Protein AF-A0A7S4C517-F1 (afdb_monomer)

Secondary structure (DSSP, 8-state):
-B-SSHHHHHHHHHHTHHHHHTT----B-GGGSPPS-SGGGSPPPHHHHHHH-TTS--TTTT--SS-HHHHHHHHHH--TTT--S--GGG-HHHHHHHHHHHHHHHHT---S----B--HHHHHH-

Sequence (126 aa):
VCSPLTRTLQTATLCFAQQHARGVPIVPLESLRETVNYLCDARRNKAQLESEFPTVSWADGEVAEVDPLWEQYEKVYGSAVEYTEERECKHFPSLSARLASAFAWILARPEREIALVSHMGFFFHS

Structure (mmCIF, N/CA/C/O backbone):
data_AF-A0A7S4C517-F1
#
_entry.id   AF-A0A7S4C517-F1
#
loop_
_atom_site.group_PDB
_atom_site.id
_atom_site.type_symbol
_atom_site.label_atom_id
_atom_site.label_alt_id
_atom_site.label_comp_id
_atom_site.label_asym_id
_atom_site.label_entity_id
_atom_site.label_seq_id
_atom_site.pdbx_PDB_ins_code
_atom_site.Cartn_x
_atom_site.Cartn_y
_atom_site.Cartn_z
_atom_site.occupancy
_atom_site.B_iso_or_equiv
_atom_site.auth_seq_id
_atom_site.auth_comp_id
_atom_site.auth_asym_id
_atom_site.auth_atom_id
_atom_site.pdbx_PDB_model_num
ATOM 1 N N . VAL A 1 1 ? -7.952 0.220 6.064 1.00 96.62 1 VAL A N 1
ATOM 2 C CA . VAL A 1 1 ? -6.719 -0.302 5.430 1.00 96.62 1 VAL A CA 1
ATOM 3 C C . VAL A 1 1 ? -6.362 0.537 4.221 1.00 96.62 1 VAL A C 1
ATOM 5 O O . VAL A 1 1 ? -7.255 1.126 3.616 1.00 96.62 1 VAL A O 1
ATOM 8 N N . CYS A 1 2 ? -5.085 0.626 3.874 1.00 97.62 2 CYS A N 1
ATOM 9 C CA . CYS A 1 2 ? -4.633 1.443 2.754 1.00 97.62 2 CYS A CA 1
ATOM 10 C C . CYS A 1 2 ? -3.423 0.836 2.046 1.00 97.62 2 CYS A C 1
ATOM 12 O O . CYS A 1 2 ? -2.742 -0.001 2.620 1.00 97.62 2 CYS A O 1
ATOM 14 N N . SER A 1 3 ? -3.130 1.260 0.821 1.00 97.38 3 SER A N 1
ATOM 15 C CA . SER A 1 3 ? -1.820 0.983 0.225 1.00 97.38 3 SER A CA 1
ATOM 16 C C . SER A 1 3 ? -0.689 1.727 0.952 1.00 97.38 3 SER A C 1
ATOM 18 O O . SER A 1 3 ? -0.913 2.842 1.430 1.00 97.38 3 SER A O 1
ATOM 20 N N . PRO A 1 4 ? 0.542 1.190 0.958 1.00 97.19 4 PRO A N 1
ATOM 21 C CA . PRO A 1 4 ? 1.700 1.836 1.569 1.00 97.19 4 PRO A CA 1
ATOM 22 C C . PRO A 1 4 ? 2.313 2.959 0.711 1.00 97.19 4 PRO A C 1
ATOM 24 O O . PRO A 1 4 ? 3.304 3.568 1.110 1.00 97.19 4 PRO A O 1
ATOM 27 N N . LEU A 1 5 ? 1.770 3.259 -0.476 1.00 97.62 5 LEU A N 1
ATOM 28 C CA . LEU A 1 5 ? 2.229 4.403 -1.267 1.00 97.62 5 LEU A CA 1
ATOM 29 C C . LEU A 1 5 ? 1.836 5.715 -0.580 1.00 97.62 5 LEU A C 1
ATOM 31 O O . LEU A 1 5 ? 0.720 5.874 -0.087 1.00 97.62 5 LEU A O 1
ATOM 35 N N . THR A 1 6 ? 2.747 6.690 -0.600 1.00 97.94 6 THR A N 1
ATOM 36 C CA . THR A 1 6 ? 2.609 7.968 0.125 1.00 97.94 6 THR A CA 1
ATOM 37 C C . THR A 1 6 ? 1.293 8.682 -0.151 1.00 97.94 6 THR A C 1
ATOM 39 O O . THR A 1 6 ? 0.639 9.125 0.787 1.00 97.94 6 THR A O 1
ATOM 42 N N . ARG A 1 7 ? 0.866 8.726 -1.419 1.00 97.75 7 ARG A N 1
ATOM 43 C CA . ARG A 1 7 ? -0.415 9.329 -1.814 1.00 97.75 7 ARG A CA 1
ATOM 44 C C . ARG A 1 7 ? -1.604 8.704 -1.076 1.00 97.75 7 ARG A C 1
ATOM 46 O O . ARG A 1 7 ? -2.483 9.417 -0.613 1.00 97.75 7 ARG A O 1
ATOM 53 N N . THR A 1 8 ? -1.595 7.387 -0.889 1.00 98.00 8 THR A N 1
ATOM 54 C CA . THR A 1 8 ? -2.665 6.666 -0.192 1.00 98.00 8 THR A CA 1
ATOM 55 C C . THR A 1 8 ? -2.590 6.842 1.318 1.00 98.00 8 THR A C 1
ATOM 57 O O . THR A 1 8 ? -3.628 6.993 1.954 1.00 98.00 8 THR A O 1
ATOM 60 N N . LEU A 1 9 ? -1.382 6.862 1.891 1.00 98.25 9 LEU A N 1
ATOM 61 C CA . LEU A 1 9 ? -1.171 7.143 3.316 1.00 98.25 9 LEU A CA 1
ATOM 62 C C . LEU A 1 9 ? -1.681 8.541 3.685 1.00 98.25 9 LEU A C 1
ATOM 64 O O . LEU A 1 9 ? -2.397 8.698 4.674 1.00 98.25 9 LEU A O 1
ATOM 68 N N . GLN A 1 10 ? -1.395 9.546 2.855 1.00 98.25 10 GLN A N 1
ATOM 69 C CA . GLN A 1 10 ? -1.916 10.904 3.024 1.00 98.25 10 GLN A CA 1
ATOM 70 C C . GLN A 1 10 ? -3.444 10.929 2.924 1.00 98.25 10 GLN A C 1
ATOM 72 O O . GLN A 1 10 ? -4.104 11.468 3.807 1.00 98.25 10 GLN A O 1
ATOM 77 N N . THR A 1 11 ? -4.032 10.290 1.906 1.00 98.44 11 THR A N 1
ATOM 78 C CA . THR A 1 11 ? -5.496 10.193 1.792 1.00 98.44 11 THR A CA 1
ATOM 79 C C . THR A 1 11 ? -6.117 9.512 3.010 1.00 98.44 11 THR A C 1
ATOM 81 O O . THR A 1 11 ? -7.072 10.032 3.579 1.00 98.44 11 THR A O 1
ATOM 84 N N . ALA A 1 12 ? -5.575 8.375 3.447 1.00 98.19 12 ALA A N 1
ATOM 85 C CA . ALA A 1 12 ? -6.112 7.629 4.577 1.00 98.19 12 ALA A CA 1
ATOM 86 C C . ALA A 1 12 ? -6.046 8.442 5.879 1.00 98.19 12 ALA A C 1
ATOM 88 O O . ALA A 1 12 ? -7.039 8.533 6.599 1.00 98.19 12 ALA A O 1
ATOM 89 N N . THR A 1 13 ? -4.903 9.069 6.160 1.00 97.94 13 THR A N 1
ATOM 90 C CA . THR A 1 13 ? -4.708 9.860 7.383 1.00 97.94 13 THR A CA 1
ATOM 91 C C . THR A 1 13 ? -5.549 11.136 7.398 1.00 97.94 13 THR A C 1
ATOM 93 O O . THR A 1 13 ? -6.104 11.470 8.441 1.00 97.94 13 THR A O 1
ATOM 96 N N . LEU A 1 14 ? -5.718 11.813 6.257 1.00 98.06 14 LEU A N 1
ATOM 97 C CA . LEU A 1 14 ? -6.540 13.023 6.156 1.00 98.06 14 LEU A CA 1
ATOM 98 C C . LEU A 1 14 ? -8.042 12.717 6.193 1.00 98.06 14 LEU A C 1
ATOM 100 O O . LEU A 1 14 ? -8.777 13.327 6.968 1.00 98.06 14 LEU A O 1
ATOM 104 N N . CYS A 1 15 ? -8.516 11.769 5.380 1.00 98.31 15 CYS A N 1
ATOM 105 C CA . CYS A 1 15 ? -9.947 11.481 5.258 1.00 98.31 15 CYS A CA 1
ATOM 106 C C . CYS A 1 15 ? -10.524 10.787 6.496 1.00 98.31 15 CYS A C 1
ATOM 108 O O . CYS A 1 15 ? -11.691 11.000 6.818 1.00 98.31 15 CYS A O 1
ATOM 110 N N . PHE A 1 16 ? -9.721 9.980 7.194 1.00 97.81 16 PHE A N 1
ATOM 111 C CA . PHE A 1 16 ? -10.156 9.226 8.373 1.00 97.81 16 PHE A CA 1
ATOM 112 C C . PHE A 1 16 ? -9.562 9.763 9.678 1.00 97.81 16 PHE A C 1
ATOM 114 O O . PHE A 1 16 ? -9.552 9.052 10.682 1.00 97.81 16 PHE A O 1
ATOM 121 N N . ALA A 1 17 ? -9.095 11.017 9.699 1.00 97.38 17 ALA A N 1
ATOM 122 C CA . ALA A 1 17 ? -8.463 11.629 10.869 1.00 97.38 17 ALA A CA 1
ATOM 123 C C . ALA A 1 17 ? -9.320 11.511 12.144 1.00 97.38 17 ALA A C 1
ATOM 125 O O . ALA A 1 17 ? -8.807 11.192 13.215 1.00 97.38 17 ALA A O 1
ATOM 126 N N . GLN A 1 18 ? -10.639 11.715 12.036 1.00 97.88 18 GLN A N 1
ATOM 127 C CA . GLN A 1 18 ? -11.555 11.630 13.180 1.00 97.88 18 GLN A CA 1
ATOM 128 C C . GLN A 1 18 ? -11.708 10.198 13.707 1.00 97.88 18 GLN A C 1
ATOM 130 O O . GLN A 1 18 ? -11.714 9.976 14.915 1.00 97.88 18 GLN A O 1
ATOM 135 N N . GLN A 1 19 ? -11.842 9.218 12.815 1.00 97.38 19 GLN A N 1
ATOM 136 C CA . GLN A 1 19 ? -11.937 7.802 13.165 1.00 97.38 19 GLN A CA 1
ATOM 137 C C . GLN A 1 19 ? -10.617 7.324 13.770 1.00 97.38 19 GLN A C 1
ATOM 139 O O . GLN A 1 19 ? -10.615 6.634 14.787 1.00 97.38 19 GLN A O 1
ATOM 144 N N . HIS A 1 20 ? -9.500 7.759 13.194 1.00 96.81 20 HIS A N 1
ATOM 145 C CA . HIS A 1 20 ? -8.171 7.440 13.681 1.00 96.81 20 HIS A CA 1
ATOM 146 C C . HIS A 1 20 ? -7.919 8.011 15.081 1.00 96.81 20 HIS A C 1
ATOM 148 O O . HIS A 1 20 ? -7.495 7.283 15.974 1.00 96.81 20 HIS A O 1
ATOM 154 N N . ALA A 1 21 ? -8.311 9.266 15.329 1.00 96.88 21 ALA A N 1
ATOM 155 C CA . ALA A 1 21 ? -8.263 9.877 16.659 1.00 96.88 21 ALA A CA 1
ATOM 156 C C . ALA A 1 21 ? -9.142 9.149 17.698 1.00 96.88 21 ALA A C 1
ATOM 158 O O . ALA A 1 21 ? -8.883 9.232 18.896 1.00 96.88 21 ALA A O 1
ATOM 159 N N . ARG A 1 22 ? -10.167 8.408 17.254 1.00 97.12 22 ARG A N 1
ATOM 160 C CA . ARG A 1 22 ? -11.015 7.547 18.098 1.00 97.12 22 ARG A CA 1
ATOM 161 C C . ARG A 1 22 ? -10.453 6.132 18.290 1.00 97.12 22 ARG A C 1
ATOM 163 O O . ARG A 1 22 ? -11.135 5.295 18.873 1.00 97.12 22 ARG A O 1
ATOM 170 N N . GLY A 1 23 ? -9.240 5.863 17.809 1.00 95.94 23 GLY A N 1
ATOM 171 C CA . GLY A 1 23 ? -8.553 4.582 17.964 1.00 95.94 23 GLY A CA 1
ATOM 172 C C . GLY A 1 23 ? -8.772 3.588 16.823 1.00 95.94 23 GLY A C 1
ATOM 173 O O . GLY A 1 23 ? -8.372 2.436 16.958 1.00 95.94 23 GLY A O 1
ATOM 174 N N . VAL A 1 24 ? -9.387 3.989 15.702 1.00 96.56 24 VAL A N 1
ATOM 175 C CA . VAL A 1 24 ? -9.478 3.113 14.521 1.00 96.56 24 VAL A CA 1
ATOM 176 C C . VAL A 1 24 ? -8.101 3.038 13.841 1.00 96.56 24 VAL A C 1
ATOM 178 O O . VAL A 1 24 ? -7.559 4.080 13.451 1.00 96.56 24 VAL A O 1
ATOM 181 N N . PRO A 1 25 ? -7.505 1.844 13.677 1.00 96.31 25 PRO A N 1
ATOM 182 C CA . PRO A 1 25 ? -6.167 1.725 13.112 1.00 96.31 25 PRO A CA 1
ATOM 183 C C . PRO A 1 25 ? -6.162 2.012 11.607 1.00 96.31 25 PRO A C 1
ATOM 185 O O . PRO A 1 25 ? -7.066 1.624 10.861 1.00 96.31 25 PRO A O 1
ATOM 188 N N . ILE A 1 26 ? -5.092 2.656 11.142 1.00 97.75 26 ILE A N 1
ATOM 189 C CA . ILE A 1 26 ? -4.766 2.754 9.719 1.00 97.75 26 ILE A CA 1
ATOM 190 C C . ILE A 1 26 ? -3.655 1.745 9.463 1.00 97.75 26 ILE A C 1
ATOM 192 O O . ILE A 1 26 ? -2.549 1.918 9.959 1.00 97.75 26 ILE A O 1
ATOM 196 N N . VAL A 1 27 ? -3.954 0.695 8.702 1.00 97.75 27 VAL A N 1
ATOM 197 C CA . VAL A 1 27 ? -2.995 -0.370 8.373 1.00 97.75 27 VAL A CA 1
ATOM 198 C C . VAL A 1 27 ? -2.591 -0.253 6.899 1.00 97.75 27 VAL A C 1
ATOM 200 O O . VAL A 1 27 ? -3.487 -0.288 6.042 1.00 97.75 27 VAL A O 1
ATOM 203 N N . PRO A 1 28 ? -1.294 -0.092 6.581 1.00 97.50 28 PRO A N 1
ATOM 204 C CA . PRO A 1 28 ? -0.791 -0.110 5.216 1.00 97.50 28 PRO A CA 1
ATOM 205 C C . PRO A 1 28 ? -0.559 -1.554 4.762 1.00 97.50 28 PRO A C 1
ATOM 207 O O . PRO A 1 28 ? 0.139 -2.279 5.447 1.00 97.50 28 PRO A O 1
ATOM 210 N N . LEU A 1 29 ? -1.110 -1.980 3.627 1.00 96.44 29 LEU A N 1
ATOM 211 C CA . LEU A 1 29 ? -0.981 -3.341 3.097 1.00 96.44 29 LEU A CA 1
ATOM 212 C C . LEU A 1 29 ? -0.340 -3.316 1.717 1.00 96.44 29 LEU A C 1
ATOM 214 O O . LEU A 1 29 ? -0.900 -2.733 0.785 1.00 96.44 29 LEU A O 1
ATOM 218 N N . GLU A 1 30 ? 0.813 -3.969 1.576 1.00 94.25 30 GLU A N 1
ATOM 219 C CA . GLU A 1 30 ? 1.574 -3.997 0.318 1.00 94.25 30 GLU A CA 1
ATOM 220 C C . GLU A 1 30 ? 0.736 -4.543 -0.848 1.00 94.25 30 GLU A C 1
ATOM 222 O O . GLU A 1 30 ? 0.797 -4.015 -1.955 1.00 94.25 30 GLU A O 1
ATOM 227 N N . SER A 1 31 ? -0.140 -5.518 -0.592 1.00 94.50 31 SER A N 1
ATOM 228 C CA . SER A 1 31 ? -1.045 -6.094 -1.593 1.00 94.50 31 SER A CA 1
ATOM 229 C C . SER A 1 31 ? -2.045 -5.093 -2.192 1.00 94.50 31 SER A C 1
ATOM 231 O O . SER A 1 31 ? -2.473 -5.295 -3.326 1.00 94.50 31 SER A O 1
ATOM 233 N N . LEU A 1 32 ? -2.350 -3.980 -1.507 1.00 95.31 32 LEU A N 1
ATOM 234 C CA . LEU A 1 32 ? -3.280 -2.931 -1.957 1.00 95.31 32 LEU A CA 1
ATOM 235 C C . LEU A 1 32 ? -2.628 -1.829 -2.808 1.00 95.31 32 LEU A C 1
ATOM 237 O O . LEU A 1 32 ? -3.268 -0.810 -3.084 1.00 95.31 32 LEU A O 1
ATOM 241 N N . ARG A 1 33 ? -1.347 -1.941 -3.161 1.00 94.06 33 ARG A N 1
ATOM 242 C CA . ARG A 1 33 ? -0.650 -0.914 -3.953 1.00 94.06 33 ARG A CA 1
ATOM 243 C C . ARG A 1 33 ? -1.092 -0.857 -5.411 1.00 94.06 33 ARG A C 1
ATOM 245 O O . ARG A 1 33 ? -1.665 -1.811 -5.941 1.00 94.06 33 ARG A O 1
ATOM 252 N N . GLU A 1 34 ? -0.768 0.270 -6.041 1.00 94.94 34 GLU A N 1
ATOM 253 C CA . GLU A 1 34 ? -0.934 0.458 -7.480 1.00 94.94 34 GLU A CA 1
ATOM 254 C C . GLU A 1 34 ? -0.080 -0.537 -8.264 1.00 94.94 34 GLU A C 1
ATOM 256 O O . GLU A 1 34 ? 0.937 -1.019 -7.760 1.00 94.94 34 GLU A O 1
ATOM 261 N N . THR A 1 35 ? -0.486 -0.819 -9.498 1.00 93.12 35 THR A N 1
ATOM 262 C CA . THR A 1 35 ? 0.352 -1.559 -10.438 1.00 93.12 35 THR A CA 1
ATOM 263 C C . THR A 1 35 ? 1.702 -0.873 -10.625 1.00 93.12 35 THR A C 1
ATOM 265 O O . THR A 1 35 ? 1.756 0.333 -10.846 1.00 93.12 35 THR A O 1
ATOM 268 N N . VAL A 1 36 ? 2.791 -1.632 -10.586 1.00 91.38 36 VAL A N 1
ATOM 269 C CA . VAL A 1 36 ? 4.138 -1.102 -10.813 1.00 91.38 36 VAL A CA 1
ATOM 270 C C . VAL A 1 36 ? 4.372 -0.874 -12.301 1.00 91.38 36 VAL A C 1
ATOM 272 O O . VAL A 1 36 ? 4.644 -1.834 -13.012 1.00 91.38 36 VAL A O 1
ATOM 275 N N . ASN A 1 37 ? 4.294 0.371 -12.781 1.00 89.06 37 ASN A N 1
ATOM 276 C CA . ASN A 1 37 ? 4.616 0.711 -14.176 1.00 89.06 37 ASN A CA 1
ATOM 277 C C . ASN A 1 37 ? 5.617 1.862 -14.277 1.00 89.06 37 ASN A C 1
ATOM 279 O O . ASN A 1 37 ? 6.571 1.780 -15.046 1.00 89.06 37 ASN A O 1
ATOM 283 N N . TYR A 1 38 ? 5.431 2.911 -13.475 1.00 89.50 38 TYR A N 1
ATOM 284 C CA . TYR A 1 38 ? 6.209 4.145 -13.569 1.00 89.50 38 TYR A CA 1
ATOM 285 C C . TYR A 1 38 ? 6.933 4.455 -12.261 1.00 89.50 38 TYR A C 1
ATOM 287 O O . TYR A 1 38 ? 6.576 3.945 -11.206 1.00 89.50 38 TYR A O 1
ATOM 295 N N . LEU A 1 39 ? 7.932 5.344 -12.297 1.00 90.75 39 LEU A N 1
ATOM 296 C CA . LEU A 1 39 ? 8.701 5.742 -11.103 1.00 90.75 39 LEU A CA 1
ATOM 297 C C . LEU A 1 39 ? 7.826 6.201 -9.926 1.00 90.75 39 LEU A C 1
ATOM 299 O O . LEU A 1 39 ? 8.190 5.996 -8.774 1.00 90.75 39 LEU A O 1
ATOM 303 N N . CYS A 1 40 ? 6.666 6.804 -10.194 1.00 90.38 40 CYS A N 1
ATOM 304 C CA . CYS A 1 40 ? 5.725 7.221 -9.152 1.00 90.38 40 CYS A CA 1
ATOM 305 C C . CYS A 1 40 ? 5.009 6.050 -8.451 1.00 90.38 40 CYS A C 1
ATOM 307 O O . CYS A 1 40 ? 4.359 6.259 -7.421 1.00 90.38 40 CYS A O 1
ATOM 309 N N . ASP A 1 41 ? 5.121 4.836 -8.984 1.00 93.12 41 ASP A N 1
ATOM 310 C CA . ASP A 1 41 ? 4.602 3.610 -8.385 1.00 93.12 41 ASP A CA 1
ATOM 311 C C . ASP A 1 41 ? 5.624 2.933 -7.476 1.00 93.12 41 ASP A C 1
ATOM 313 O O . ASP A 1 41 ? 5.236 2.039 -6.727 1.00 93.12 41 ASP A O 1
ATOM 317 N N . ALA A 1 42 ? 6.889 3.369 -7.483 1.00 94.25 42 ALA A N 1
ATOM 318 C CA . ALA A 1 42 ? 7.893 2.924 -6.526 1.00 94.25 42 ALA A CA 1
ATOM 319 C C . ALA A 1 42 ? 7.544 3.415 -5.112 1.00 94.25 42 ALA A C 1
ATOM 321 O O . ALA A 1 42 ? 7.264 4.597 -4.877 1.00 94.25 42 ALA A O 1
ATOM 322 N N . ARG A 1 43 ? 7.570 2.502 -4.143 1.00 96.00 43 ARG A N 1
ATOM 323 C CA . ARG A 1 43 ? 7.359 2.817 -2.735 1.00 96.00 43 ARG A CA 1
ATOM 324 C C . ARG A 1 43 ? 8.664 3.312 -2.113 1.00 96.00 43 ARG A C 1
ATOM 326 O O . ARG A 1 43 ? 9.735 2.760 -2.335 1.00 96.00 43 ARG A O 1
ATOM 333 N N . ARG A 1 44 ? 8.557 4.333 -1.262 1.00 96.62 44 ARG A N 1
ATOM 334 C CA . ARG A 1 44 ? 9.658 4.758 -0.385 1.00 96.62 44 ARG A CA 1
ATOM 335 C C . ARG A 1 44 ? 9.978 3.688 0.661 1.00 96.62 44 ARG A C 1
ATOM 337 O O . ARG A 1 44 ? 9.121 2.873 1.004 1.00 96.62 44 ARG A O 1
ATOM 344 N N . ASN A 1 45 ? 11.180 3.728 1.223 1.00 97.25 45 ASN A N 1
ATOM 345 C CA . ASN A 1 45 ? 11.555 2.784 2.271 1.00 97.25 45 ASN A CA 1
ATOM 346 C C . ASN A 1 45 ? 10.610 2.891 3.472 1.00 97.25 45 ASN A C 1
ATOM 348 O O . ASN A 1 45 ? 10.131 3.981 3.807 1.00 97.25 45 ASN A O 1
ATOM 352 N N . LYS A 1 46 ? 10.348 1.759 4.126 1.00 97.25 46 LYS A N 1
ATOM 353 C CA . LYS A 1 46 ? 9.425 1.692 5.260 1.00 97.25 46 LYS A CA 1
ATOM 354 C C . LYS A 1 46 ? 9.857 2.632 6.373 1.00 97.25 46 LYS A C 1
ATOM 356 O O . LYS A 1 46 ? 9.026 3.419 6.803 1.00 97.25 46 LYS A O 1
ATOM 361 N N . ALA A 1 47 ? 11.137 2.662 6.747 1.00 97.38 47 ALA A N 1
ATOM 362 C CA . ALA A 1 47 ? 11.620 3.567 7.790 1.00 97.38 47 ALA A CA 1
ATOM 363 C C . ALA A 1 47 ? 11.327 5.053 7.486 1.00 97.38 47 ALA A C 1
ATOM 365 O O . ALA A 1 47 ? 11.004 5.830 8.385 1.00 97.38 47 ALA A O 1
ATOM 366 N N . GLN A 1 48 ? 11.386 5.458 6.210 1.00 98.25 48 GLN A N 1
ATOM 367 C CA . GLN A 1 48 ? 11.045 6.827 5.805 1.00 98.25 48 GLN A CA 1
ATOM 368 C C . GLN A 1 48 ? 9.547 7.090 5.973 1.00 98.25 48 GLN A C 1
ATOM 370 O O . GLN A 1 48 ? 9.158 8.127 6.509 1.00 98.25 48 GLN A O 1
ATOM 375 N N . LEU A 1 49 ? 8.706 6.147 5.547 1.00 97.94 49 LEU A N 1
ATOM 376 C CA . LEU A 1 49 ? 7.258 6.266 5.688 1.00 97.94 49 LEU A CA 1
ATOM 377 C C . LEU A 1 49 ? 6.815 6.211 7.156 1.00 97.94 49 LEU A C 1
ATOM 379 O O . LEU A 1 49 ? 5.961 6.992 7.551 1.00 97.94 49 LEU A O 1
ATOM 383 N N . GLU A 1 50 ? 7.416 5.351 7.974 1.00 97.12 50 GLU A N 1
ATOM 384 C CA . GLU A 1 50 ? 7.164 5.271 9.416 1.00 97.12 50 GLU A CA 1
ATOM 385 C C . GLU A 1 50 ? 7.485 6.590 10.118 1.00 97.12 50 GLU A C 1
ATOM 387 O O . GLU A 1 50 ? 6.709 7.046 10.956 1.00 97.12 50 GLU A O 1
ATOM 392 N N . SER A 1 51 ? 8.589 7.240 9.734 1.00 97.94 51 SER A N 1
ATOM 393 C CA . SER A 1 51 ? 8.959 8.545 10.287 1.00 97.94 51 SER A CA 1
ATOM 394 C C . SER A 1 51 ? 7.970 9.661 9.922 1.00 97.94 51 SER A C 1
ATOM 396 O O . SER A 1 51 ? 7.730 10.554 10.731 1.00 97.94 51 SER A O 1
ATOM 398 N N . GLU A 1 52 ? 7.373 9.606 8.726 1.00 98.12 52 GLU A N 1
ATOM 399 C CA . GLU A 1 52 ? 6.408 10.606 8.248 1.00 98.12 52 GLU A CA 1
ATOM 400 C C . GLU A 1 52 ? 4.978 10.326 8.735 1.00 98.12 52 GLU A C 1
ATOM 402 O O . GLU A 1 52 ? 4.211 11.255 8.983 1.00 98.12 52 GLU A O 1
ATOM 407 N N . PHE A 1 53 ? 4.626 9.052 8.920 1.00 97.69 53 PHE A N 1
ATOM 408 C CA . PHE A 1 53 ? 3.310 8.595 9.364 1.00 97.69 53 PHE A CA 1
ATOM 409 C C . PHE A 1 53 ? 3.427 7.753 10.650 1.00 97.69 53 PHE A C 1
ATOM 411 O O . PHE A 1 53 ? 3.099 6.560 10.645 1.00 97.69 53 PHE A O 1
ATOM 418 N N . PRO A 1 54 ? 3.858 8.352 11.778 1.00 96.44 54 PRO A N 1
ATOM 419 C CA . PRO A 1 54 ? 4.163 7.613 13.007 1.00 96.44 54 PRO A CA 1
ATOM 420 C C . PRO A 1 54 ? 2.929 7.017 13.696 1.00 96.44 54 PRO A C 1
ATOM 422 O O . PRO A 1 54 ? 3.059 6.156 14.560 1.00 96.44 54 PRO A O 1
ATOM 425 N N . THR A 1 55 ? 1.725 7.475 13.344 1.00 95.62 55 THR A N 1
ATOM 426 C CA . THR A 1 55 ? 0.469 6.981 13.927 1.00 95.62 55 THR A CA 1
ATOM 427 C C . THR A 1 55 ? -0.139 5.813 13.143 1.00 95.62 55 THR A C 1
ATOM 429 O O . THR A 1 55 ? -1.113 5.209 13.588 1.00 95.62 55 THR A O 1
ATOM 432 N N . VAL A 1 56 ? 0.423 5.478 11.977 1.00 96.62 56 VAL A N 1
ATOM 433 C CA . VAL A 1 56 ? -0.007 4.342 11.152 1.00 96.62 56 VAL A CA 1
ATOM 434 C C . VAL A 1 56 ? 0.472 3.029 11.782 1.00 96.62 56 VAL A C 1
ATOM 436 O O . VAL A 1 56 ? 1.550 2.941 12.363 1.00 96.62 56 VAL A O 1
ATOM 439 N N . SER A 1 57 ? -0.346 1.985 11.687 1.00 95.62 57 SER A N 1
ATOM 440 C CA . SER A 1 57 ? -0.098 0.673 12.287 1.00 95.62 57 SER A CA 1
ATOM 441 C C . SER A 1 57 ? 0.689 -0.225 11.327 1.00 95.62 57 SER A C 1
ATOM 443 O O . SER A 1 57 ? 0.119 -1.006 10.570 1.00 95.62 57 SER A O 1
ATOM 445 N N . TRP A 1 58 ? 2.017 -0.110 11.357 1.00 94.12 58 TRP A N 1
ATOM 446 C CA . TRP A 1 58 ? 2.938 -0.797 10.435 1.00 94.12 58 TRP A CA 1
ATOM 447 C C . TRP A 1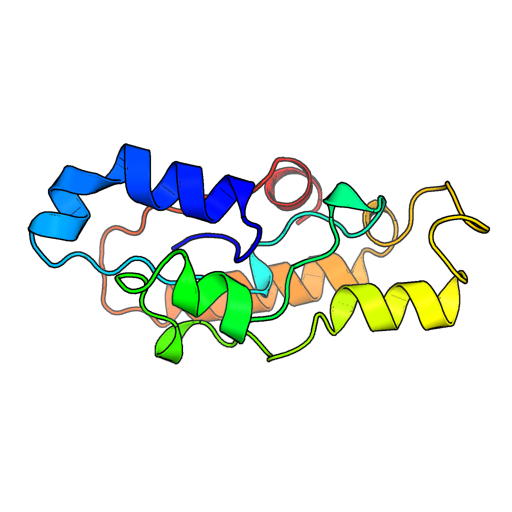 58 ? 3.175 -2.286 10.720 1.00 94.12 58 TRP A C 1
ATOM 449 O O . TRP A 1 58 ? 3.669 -3.004 9.849 1.00 94.12 58 TRP A O 1
ATOM 459 N N . ALA A 1 59 ? 2.844 -2.753 11.927 1.00 87.38 59 ALA A N 1
ATOM 460 C CA . ALA A 1 59 ? 3.057 -4.140 12.346 1.00 87.38 59 ALA A CA 1
ATOM 461 C C . ALA A 1 59 ? 2.127 -5.130 11.623 1.00 87.38 59 ALA A C 1
ATOM 463 O O . ALA A 1 59 ? 2.555 -6.221 11.264 1.00 87.38 59 ALA A O 1
ATOM 464 N N . ASP A 1 60 ? 0.887 -4.722 11.346 1.00 80.44 60 ASP A N 1
ATOM 465 C CA . ASP A 1 60 ? -0.149 -5.585 10.757 1.00 80.44 60 ASP A CA 1
ATOM 466 C C . ASP A 1 60 ? -0.123 -5.603 9.217 1.00 80.44 60 ASP A C 1
ATOM 468 O O . ASP A 1 60 ? -0.939 -6.267 8.577 1.00 80.44 60 ASP A O 1
ATOM 472 N N . GLY A 1 61 ? 0.778 -4.813 8.629 1.00 75.81 61 GLY A N 1
ATOM 473 C CA . GLY A 1 61 ? 0.733 -4.392 7.234 1.00 75.81 61 GLY A CA 1
ATOM 474 C C . GLY A 1 61 ? 1.548 -5.206 6.227 1.00 75.81 61 GLY A C 1
ATOM 475 O O . GLY A 1 61 ? 1.474 -4.955 5.026 1.00 75.81 61 GLY A O 1
ATOM 476 N N . GLU A 1 62 ? 2.384 -6.129 6.711 1.00 82.12 62 GLU A N 1
ATOM 477 C CA . GLU A 1 62 ? 3.332 -6.910 5.893 1.00 82.12 62 GLU A CA 1
ATOM 478 C C . GLU A 1 62 ? 4.206 -6.056 4.943 1.00 82.12 62 GLU A C 1
ATOM 480 O O . GLU A 1 62 ? 4.647 -6.505 3.888 1.00 82.12 62 GLU A O 1
ATOM 485 N N . VAL A 1 63 ? 4.490 -4.802 5.313 1.00 93.62 63 VAL A N 1
ATOM 486 C CA . VAL A 1 63 ? 5.341 -3.904 4.518 1.00 93.62 63 VAL A CA 1
ATOM 487 C C . VAL A 1 63 ? 6.811 -4.219 4.804 1.00 93.62 63 VAL A C 1
ATOM 489 O O . VAL A 1 63 ? 7.258 -4.122 5.954 1.00 93.62 63 VAL A O 1
ATOM 492 N N . ALA A 1 64 ? 7.557 -4.589 3.760 1.00 95.00 64 ALA A N 1
ATOM 493 C CA . ALA A 1 64 ? 9.005 -4.807 3.805 1.00 95.00 64 ALA A CA 1
ATOM 494 C C . ALA A 1 64 ? 9.785 -3.479 3.862 1.00 95.00 64 ALA A C 1
ATOM 496 O O . ALA A 1 64 ? 9.262 -2.434 3.477 1.00 95.00 64 ALA A O 1
ATOM 497 N N . GLU A 1 65 ? 11.047 -3.504 4.308 1.00 96.00 65 GLU A N 1
ATOM 498 C CA . GLU A 1 65 ? 11.861 -2.278 4.394 1.00 96.00 65 GLU A CA 1
ATOM 499 C C . GLU A 1 65 ? 12.024 -1.603 3.025 1.00 96.00 65 GLU A C 1
ATOM 501 O O . GLU A 1 65 ? 11.644 -0.446 2.849 1.00 96.00 65 GLU A O 1
ATOM 506 N N . VAL A 1 66 ? 12.504 -2.363 2.042 1.00 96.44 66 VAL A N 1
ATOM 507 C CA . VAL A 1 66 ? 12.617 -1.958 0.632 1.00 96.44 66 VAL A CA 1
ATOM 508 C C . VAL A 1 66 ? 11.359 -2.333 -0.148 1.00 96.44 66 VAL A C 1
ATOM 510 O O . VAL A 1 66 ? 10.511 -3.050 0.380 1.00 96.44 66 VAL A O 1
ATOM 513 N N . ASP A 1 67 ? 11.229 -1.855 -1.387 1.00 96.00 67 ASP A N 1
ATOM 514 C CA . ASP A 1 67 ? 10.121 -2.179 -2.292 1.00 96.00 67 ASP A CA 1
ATOM 515 C C . ASP A 1 67 ? 10.422 -3.453 -3.121 1.00 96.00 67 ASP A C 1
ATOM 517 O O . ASP A 1 67 ? 11.068 -3.365 -4.169 1.00 96.00 67 ASP A O 1
ATOM 521 N N . PRO A 1 68 ? 9.939 -4.644 -2.707 1.00 93.62 68 PRO A N 1
ATOM 522 C CA . PRO A 1 68 ? 10.276 -5.892 -3.389 1.00 93.62 68 PRO A CA 1
ATOM 523 C C . PRO A 1 68 ? 9.638 -6.004 -4.778 1.00 93.62 68 PRO A C 1
ATOM 525 O O . PRO A 1 68 ? 10.196 -6.655 -5.661 1.00 93.62 68 PRO A O 1
ATOM 528 N N . LEU A 1 69 ? 8.469 -5.390 -4.987 1.00 93.00 69 LEU A N 1
ATOM 529 C CA . LEU A 1 69 ? 7.749 -5.487 -6.254 1.00 93.00 69 LEU A CA 1
ATOM 530 C C . LEU A 1 69 ? 8.413 -4.602 -7.310 1.00 93.00 69 LEU A C 1
ATOM 532 O O . LEU A 1 69 ? 8.585 -5.028 -8.449 1.00 93.00 69 LEU A O 1
ATOM 536 N N . TRP A 1 70 ? 8.854 -3.404 -6.919 1.00 94.94 70 TRP A N 1
ATOM 537 C CA . TRP A 1 70 ? 9.669 -2.544 -7.772 1.00 94.94 70 TRP A CA 1
ATOM 538 C C . TRP A 1 70 ? 10.970 -3.238 -8.181 1.00 94.94 70 TRP A C 1
ATOM 540 O O . TRP A 1 70 ? 11.244 -3.357 -9.375 1.00 94.94 70 TRP A O 1
ATOM 550 N N . GLU A 1 71 ? 11.712 -3.789 -7.214 1.00 94.56 71 GLU A N 1
ATOM 551 C CA . GLU A 1 71 ? 12.947 -4.537 -7.480 1.00 94.56 71 GLU A CA 1
ATOM 552 C C . GLU A 1 71 ? 12.726 -5.733 -8.415 1.00 94.56 71 GLU A C 1
ATOM 554 O O . GLU A 1 71 ? 13.565 -6.019 -9.271 1.00 94.56 71 GLU A O 1
ATOM 559 N N . GLN A 1 72 ? 11.61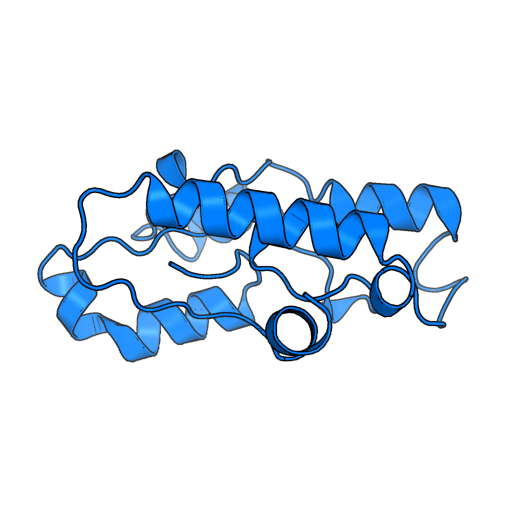0 -6.454 -8.263 1.00 93.56 72 GLN A N 1
ATOM 560 C CA . GLN A 1 72 ? 11.263 -7.570 -9.141 1.00 93.56 72 GLN A CA 1
ATOM 561 C C . GLN A 1 72 ? 11.133 -7.106 -10.594 1.00 93.56 72 GLN A C 1
ATOM 563 O O . GLN A 1 72 ? 11.705 -7.729 -11.487 1.00 93.56 72 GLN A O 1
ATOM 568 N N . TYR A 1 73 ? 10.395 -6.023 -10.843 1.00 92.81 73 TYR A N 1
ATOM 569 C CA . TYR A 1 73 ? 10.176 -5.538 -12.203 1.00 92.81 73 TYR A CA 1
ATOM 570 C C . TYR A 1 73 ? 11.398 -4.827 -12.790 1.00 92.81 73 TYR A C 1
ATOM 572 O O . TYR A 1 73 ? 11.636 -4.961 -13.989 1.00 92.81 73 TYR A O 1
ATOM 580 N N . GLU A 1 74 ? 12.219 -4.157 -11.978 1.00 92.88 74 GLU A N 1
ATOM 581 C CA . GLU A 1 74 ? 13.512 -3.638 -12.443 1.00 92.88 74 GLU A CA 1
ATOM 582 C C . GLU A 1 74 ? 14.474 -4.754 -12.862 1.00 92.88 74 GLU A C 1
ATOM 584 O O . GLU A 1 74 ? 15.172 -4.612 -13.861 1.00 92.88 74 GLU A O 1
ATOM 589 N N . LYS A 1 75 ? 14.482 -5.902 -12.170 1.00 93.75 75 LYS A N 1
ATOM 590 C CA . LYS A 1 75 ? 15.302 -7.062 -12.572 1.00 93.75 75 LYS A CA 1
ATOM 591 C C . LYS A 1 75 ? 14.880 -7.658 -13.917 1.00 93.75 75 LYS A C 1
ATOM 593 O O . LYS A 1 75 ? 15.724 -8.202 -14.621 1.00 93.75 75 LYS A O 1
ATOM 598 N N . VAL A 1 76 ? 13.590 -7.595 -14.256 1.00 92.38 76 VAL A N 1
ATOM 599 C CA . VAL A 1 76 ? 13.043 -8.167 -15.500 1.00 92.38 76 VAL A CA 1
ATOM 600 C C . VAL A 1 76 ? 13.187 -7.204 -16.678 1.00 92.38 76 VAL A C 1
ATOM 602 O O . VAL A 1 76 ? 13.565 -7.630 -17.765 1.00 92.38 76 VAL A O 1
ATOM 605 N N . TYR A 1 77 ? 12.879 -5.922 -16.469 1.00 90.19 77 TYR A N 1
ATOM 606 C CA . TYR A 1 77 ? 12.748 -4.935 -17.545 1.00 90.19 77 TYR A CA 1
ATOM 607 C C . TYR A 1 77 ? 13.881 -3.900 -17.590 1.00 90.19 77 TYR A C 1
ATOM 609 O O . TYR A 1 77 ? 13.975 -3.152 -18.557 1.00 90.19 77 TYR A O 1
ATOM 617 N N . GLY A 1 78 ? 14.751 -3.855 -16.579 1.00 91.12 78 GLY A N 1
ATOM 618 C CA . GLY A 1 78 ? 15.760 -2.810 -16.420 1.00 91.12 78 GLY A CA 1
ATOM 619 C C . GLY A 1 78 ? 15.238 -1.591 -15.657 1.00 91.12 78 GLY A C 1
ATOM 620 O O . GLY A 1 78 ? 14.127 -1.577 -15.106 1.00 91.12 78 GLY A O 1
ATOM 621 N N . SER A 1 79 ? 16.059 -0.542 -15.599 1.00 89.69 79 SER A N 1
ATOM 622 C CA . SER A 1 79 ? 15.701 0.676 -14.870 1.00 89.69 79 SER A CA 1
ATOM 623 C C . SER A 1 79 ? 14.470 1.351 -15.482 1.00 89.69 79 SER A C 1
ATOM 625 O O . SER A 1 79 ? 14.168 1.204 -16.668 1.00 89.69 79 SER A O 1
ATOM 627 N N . ALA A 1 80 ? 13.750 2.148 -14.693 1.00 83.38 80 ALA A N 1
ATOM 628 C CA . ALA A 1 80 ? 12.618 2.926 -15.214 1.00 83.38 80 ALA A CA 1
ATOM 629 C C . ALA A 1 80 ? 13.011 4.048 -16.192 1.00 83.38 80 ALA A C 1
ATOM 631 O O . ALA A 1 80 ? 12.138 4.675 -16.785 1.00 83.38 80 ALA A O 1
ATOM 632 N N . VAL A 1 81 ? 14.313 4.297 -16.368 1.00 84.69 81 VAL A N 1
ATOM 633 C CA . VAL A 1 81 ? 14.839 5.182 -17.416 1.00 84.69 81 VAL A CA 1
ATOM 634 C C . VAL A 1 81 ? 14.961 4.435 -18.747 1.00 84.69 81 VAL A C 1
ATOM 636 O O . VAL A 1 81 ? 14.687 5.009 -19.795 1.00 84.69 81 VAL A O 1
ATOM 6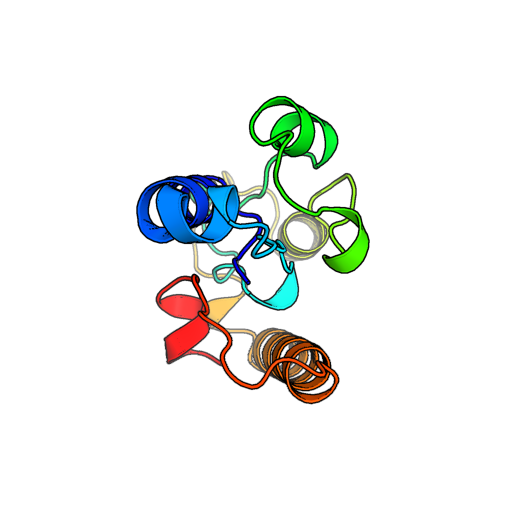39 N N . GLU A 1 82 ? 15.359 3.162 -18.709 1.00 85.06 82 GLU A N 1
ATOM 640 C CA . GLU A 1 82 ? 15.570 2.327 -19.899 1.00 85.06 82 GLU A CA 1
ATOM 641 C C . GLU A 1 82 ? 14.266 1.728 -20.428 1.00 85.06 82 GLU A C 1
ATOM 643 O O . GLU A 1 82 ? 14.079 1.627 -21.639 1.00 85.06 82 GLU A O 1
ATOM 648 N N . TYR A 1 83 ? 13.358 1.356 -19.524 1.00 84.00 83 TYR A N 1
ATOM 649 C CA . TYR A 1 83 ? 12.073 0.757 -19.862 1.00 84.00 83 TYR A CA 1
ATOM 650 C C . TYR A 1 83 ? 10.928 1.625 -19.348 1.00 84.00 83 TYR A C 1
ATOM 652 O O . TYR A 1 83 ? 10.641 1.658 -18.147 1.00 84.00 83 TYR A O 1
ATOM 660 N N . THR A 1 84 ? 10.284 2.315 -20.288 1.00 81.25 84 THR A N 1
ATOM 661 C CA . THR A 1 84 ? 9.232 3.317 -20.056 1.00 81.25 84 THR A CA 1
ATOM 662 C C . THR A 1 84 ? 7.825 2.805 -20.369 1.00 81.25 84 THR A C 1
ATOM 664 O O . THR A 1 84 ? 6.852 3.556 -20.275 1.00 81.25 84 THR A O 1
ATOM 667 N N . GLU A 1 85 ? 7.712 1.533 -20.746 1.00 83.94 85 GLU A N 1
ATOM 668 C CA . GLU A 1 85 ? 6.441 0.874 -21.014 1.00 83.94 85 GLU A CA 1
ATOM 669 C C . GLU A 1 85 ? 5.829 0.261 -19.745 1.00 83.94 85 GLU A C 1
ATOM 671 O O . GLU A 1 85 ? 6.408 0.243 -18.657 1.00 83.94 85 GLU A O 1
ATOM 676 N N . GLU A 1 86 ? 4.618 -0.256 -19.906 1.00 82.75 86 GLU A N 1
ATOM 677 C CA . GLU A 1 86 ? 3.868 -0.976 -18.886 1.00 82.75 86 GLU A CA 1
ATOM 678 C C . GLU A 1 86 ? 4.605 -2.241 -18.412 1.00 82.75 86 GLU A C 1
ATOM 680 O O . GLU A 1 86 ? 5.177 -2.983 -19.220 1.00 82.75 86 GLU A O 1
ATOM 685 N N . ARG A 1 87 ? 4.567 -2.499 -17.096 1.00 87.56 87 ARG A N 1
ATOM 686 C CA . ARG A 1 87 ? 5.188 -3.670 -16.459 1.00 87.56 87 ARG A CA 1
ATOM 687 C C . ARG A 1 87 ? 4.105 -4.535 -15.811 1.00 87.56 87 ARG A C 1
ATOM 689 O O . ARG A 1 87 ? 3.581 -5.447 -16.447 1.00 87.56 87 ARG A O 1
ATOM 696 N N . GLU A 1 88 ? 3.715 -4.248 -14.568 1.00 90.00 88 GLU A N 1
ATOM 697 C CA . GLU A 1 88 ? 2.809 -5.121 -13.815 1.00 90.00 88 GLU A CA 1
ATOM 698 C C . GLU A 1 88 ? 1.386 -5.168 -14.382 1.00 90.00 88 GLU A C 1
ATOM 700 O O . GLU A 1 88 ? 0.746 -6.214 -14.289 1.00 90.00 88 GLU A O 1
ATOM 705 N N . CYS A 1 89 ? 0.870 -4.089 -14.985 1.00 86.00 89 CYS A N 1
ATOM 706 C CA . CYS A 1 89 ? -0.538 -4.055 -15.413 1.00 86.00 89 CYS A CA 1
ATOM 707 C C . CYS A 1 89 ? -0.892 -5.092 -16.501 1.00 86.00 89 CYS A C 1
ATOM 709 O O . CYS A 1 89 ? -2.070 -5.345 -16.742 1.00 86.00 89 CYS A O 1
ATOM 711 N N . LYS A 1 90 ? 0.108 -5.740 -17.119 1.00 85.00 90 LYS A N 1
ATOM 712 C CA . LYS A 1 90 ? -0.067 -6.863 -18.060 1.00 85.00 90 LYS A CA 1
ATOM 713 C C . LYS A 1 90 ? 0.290 -8.230 -17.469 1.00 85.00 90 LYS A C 1
ATOM 715 O O . LYS A 1 90 ? 0.165 -9.247 -18.149 1.00 85.00 90 LYS A O 1
ATOM 720 N N . HIS A 1 91 ? 0.722 -8.285 -16.211 1.00 88.81 91 HIS A N 1
ATOM 721 C CA . HIS A 1 91 ? 1.148 -9.506 -15.537 1.00 88.81 91 HIS A CA 1
ATOM 722 C C . HIS A 1 91 ? 0.036 -10.052 -14.624 1.00 88.81 91 HIS A C 1
ATOM 724 O O . HIS A 1 91 ? 0.119 -10.002 -13.395 1.00 88.81 91 HIS A O 1
ATOM 730 N N . PHE A 1 92 ? -1.012 -10.614 -15.238 1.00 88.12 92 PHE A N 1
ATOM 731 C CA . PHE A 1 92 ? -2.210 -11.114 -14.542 1.00 88.12 92 PHE A CA 1
ATOM 732 C C . PHE A 1 92 ? -1.947 -12.055 -13.351 1.00 88.12 92 PHE A C 1
ATOM 734 O O . PHE A 1 92 ? -2.634 -11.901 -12.340 1.00 88.12 92 PHE A O 1
ATOM 741 N N . PRO A 1 93 ? -0.977 -12.995 -13.392 1.00 90.44 93 PRO A N 1
ATOM 742 C CA . PRO A 1 93 ? -0.656 -13.816 -12.225 1.00 90.44 93 PRO A CA 1
ATOM 743 C C . PRO A 1 93 ? -0.217 -13.004 -10.997 1.00 90.44 93 PRO A C 1
ATOM 745 O O . PRO A 1 93 ? -0.667 -13.301 -9.893 1.00 90.44 93 PRO A O 1
ATOM 748 N N . SER A 1 94 ? 0.607 -11.961 -11.182 1.00 90.19 94 SER A N 1
ATOM 749 C CA . SER A 1 94 ? 1.028 -11.055 -10.096 1.00 90.19 94 SER A CA 1
ATOM 750 C C . SER A 1 94 ? -0.178 -10.350 -9.485 1.00 90.19 94 SER A C 1
ATOM 752 O O . SER A 1 94 ? -0.380 -10.397 -8.274 1.00 90.19 94 SER A O 1
ATOM 754 N N . LEU A 1 95 ? -1.022 -9.763 -10.335 1.00 91.19 95 LEU A N 1
ATOM 755 C CA . LEU A 1 95 ? -2.226 -9.040 -9.921 1.00 91.19 95 LEU A CA 1
ATOM 756 C C . LEU A 1 95 ? -3.199 -9.946 -9.157 1.00 91.19 95 LEU A C 1
ATOM 758 O O . LEU A 1 95 ? -3.613 -9.617 -8.047 1.00 91.19 95 LEU A O 1
ATOM 762 N N . SER A 1 96 ? -3.472 -11.137 -9.696 1.00 91.12 96 SER A N 1
ATOM 763 C CA . SER A 1 96 ? -4.364 -12.126 -9.076 1.00 91.12 96 SER A CA 1
ATOM 764 C C . SER A 1 96 ? -3.847 -12.582 -7.709 1.00 91.12 96 SER A C 1
ATOM 766 O O . SER A 1 96 ? -4.617 -12.701 -6.756 1.00 91.12 96 SER A O 1
ATOM 768 N N . ALA A 1 97 ? -2.535 -12.814 -7.584 1.00 92.19 97 ALA A N 1
ATOM 769 C CA . ALA A 1 97 ? -1.920 -13.203 -6.319 1.00 92.19 97 ALA A CA 1
ATOM 770 C C . ALA A 1 97 ? -2.011 -12.084 -5.269 1.00 92.19 97 ALA A C 1
ATOM 772 O O . ALA A 1 97 ? -2.332 -12.356 -4.108 1.00 92.19 97 ALA A O 1
ATOM 773 N N . ARG A 1 98 ? -1.791 -10.822 -5.667 1.00 92.50 98 ARG A N 1
ATOM 774 C CA . ARG A 1 98 ? -1.956 -9.670 -4.768 1.00 92.50 98 ARG A CA 1
ATOM 775 C C . ARG A 1 98 ? -3.405 -9.497 -4.337 1.00 92.50 98 ARG A C 1
ATOM 777 O O . ARG A 1 98 ? -3.643 -9.271 -3.153 1.00 92.50 98 ARG A O 1
ATOM 784 N N . LEU A 1 99 ? -4.365 -9.670 -5.246 1.00 92.38 99 LEU A N 1
ATOM 785 C CA . LEU A 1 99 ? -5.780 -9.616 -4.894 1.00 92.38 99 LEU A CA 1
ATOM 786 C C . LEU A 1 99 ? -6.144 -10.680 -3.863 1.00 92.38 99 LEU A C 1
ATOM 788 O O . LEU A 1 99 ? -6.750 -10.374 -2.837 1.00 92.38 99 LEU A O 1
ATOM 792 N N . ALA A 1 100 ? -5.749 -11.926 -4.126 1.00 93.88 100 ALA A N 1
ATOM 793 C CA . ALA A 1 100 ? -6.020 -13.040 -3.232 1.00 93.88 100 ALA A CA 1
ATOM 794 C C . ALA A 1 100 ? -5.411 -12.796 -1.844 1.00 93.88 100 ALA A C 1
ATOM 796 O O . ALA A 1 100 ? -6.088 -13.00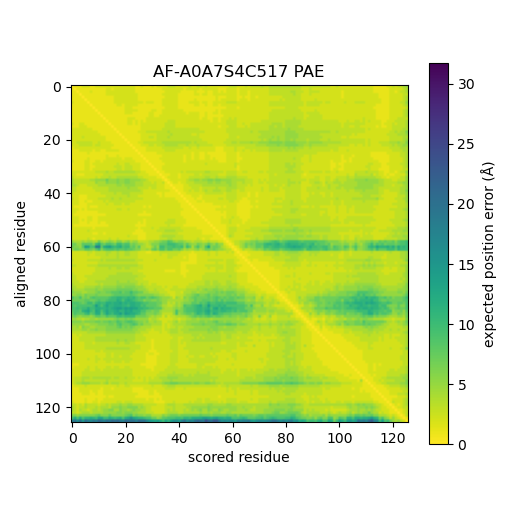0 -0.841 1.00 93.88 100 ALA A O 1
ATOM 797 N N . SER A 1 101 ? -4.173 -12.292 -1.783 1.00 93.88 101 SER A N 1
ATOM 798 C CA . SER A 1 101 ? -3.514 -11.898 -0.532 1.00 93.88 101 SER A CA 1
ATOM 799 C C . SER A 1 101 ? -4.276 -10.782 0.198 1.00 93.88 101 SER A C 1
ATOM 801 O O . SER A 1 101 ? -4.551 -10.908 1.392 1.00 93.88 101 SER A O 1
ATOM 803 N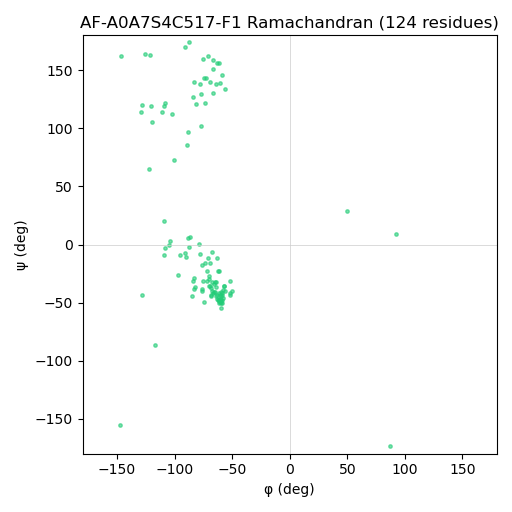 N . ALA A 1 102 ? -4.692 -9.726 -0.510 1.00 94.31 102 ALA A N 1
ATOM 804 C CA . ALA A 1 102 ? -5.459 -8.624 0.070 1.00 94.31 102 ALA A CA 1
ATOM 805 C C . ALA A 1 102 ? -6.795 -9.098 0.660 1.00 94.31 102 ALA A C 1
ATOM 807 O O . ALA A 1 102 ? -7.116 -8.779 1.805 1.00 94.31 102 ALA A O 1
ATOM 808 N N . PHE A 1 103 ? -7.565 -9.891 -0.089 1.00 94.00 103 PHE A N 1
ATOM 809 C CA . PHE A 1 103 ? -8.839 -10.419 0.396 1.00 94.00 103 PHE A CA 1
ATOM 810 C C . PHE A 1 103 ? -8.661 -11.455 1.501 1.00 94.00 103 PHE A C 1
ATOM 812 O O . PHE A 1 103 ? -9.453 -11.452 2.436 1.00 94.00 103 PHE A O 1
ATOM 819 N N . ALA A 1 104 ? -7.626 -12.296 1.454 1.00 95.31 104 ALA A N 1
ATOM 820 C CA . ALA A 1 104 ? -7.321 -13.212 2.550 1.00 95.31 104 ALA A CA 1
ATOM 821 C C . ALA A 1 104 ? -7.056 -12.445 3.853 1.00 95.31 104 ALA A C 1
ATOM 823 O O . ALA A 1 104 ? -7.621 -12.792 4.889 1.00 95.31 104 ALA A O 1
ATOM 824 N N . TRP A 1 105 ? -6.275 -11.359 3.788 1.00 95.19 105 TRP A N 1
ATOM 825 C CA . TRP A 1 105 ? -6.044 -10.486 4.937 1.00 95.19 105 TRP A CA 1
ATOM 826 C C . TRP A 1 105 ? -7.353 -9.859 5.432 1.00 95.19 105 TRP A C 1
ATOM 828 O O . TRP A 1 105 ? -7.649 -9.936 6.620 1.00 95.19 105 TRP A O 1
ATOM 838 N N . ILE A 1 106 ? -8.170 -9.294 4.530 1.00 94.69 106 ILE A N 1
ATOM 839 C CA . ILE A 1 106 ? -9.442 -8.629 4.875 1.00 94.69 106 ILE A CA 1
ATOM 840 C C . ILE A 1 106 ? -10.443 -9.613 5.489 1.00 94.69 106 ILE A C 1
ATOM 842 O O . ILE A 1 106 ? -11.081 -9.288 6.482 1.00 94.69 106 ILE A O 1
ATOM 846 N N . LEU A 1 107 ? -10.583 -10.815 4.931 1.00 95.50 107 LEU A N 1
ATOM 847 C CA . LEU A 1 107 ? -11.535 -11.822 5.409 1.00 95.50 107 LEU A CA 1
ATOM 848 C C . LEU A 1 107 ? -11.114 -12.448 6.744 1.00 95.50 107 LEU A C 1
ATOM 850 O O . LEU A 1 107 ? -11.964 -12.957 7.470 1.00 95.50 107 LEU A O 1
ATOM 854 N N . ALA A 1 108 ? -9.824 -12.404 7.083 1.00 95.62 108 ALA A N 1
ATOM 855 C CA . ALA A 1 108 ? -9.314 -12.864 8.373 1.00 95.62 108 ALA A CA 1
ATOM 856 C C . ALA A 1 108 ? -9.554 -11.859 9.516 1.00 95.62 108 ALA A C 1
ATOM 858 O O . ALA A 1 108 ? -9.293 -12.169 10.681 1.00 95.62 108 ALA A O 1
ATOM 859 N N . ARG A 1 109 ? -10.023 -10.646 9.205 1.00 95.00 109 ARG A N 1
ATOM 860 C CA . ARG A 1 109 ? -10.227 -9.580 10.184 1.00 95.00 109 ARG A CA 1
ATOM 861 C C . ARG A 1 109 ? -11.509 -9.769 11.003 1.00 95.00 109 ARG A C 1
ATOM 863 O O . ARG A 1 109 ? -12.551 -10.095 10.440 1.00 95.00 109 ARG A O 1
ATOM 870 N N . PRO A 1 110 ? -11.475 -9.522 12.327 1.00 95.12 110 PRO A N 1
ATOM 871 C CA . PRO A 1 110 ? -12.682 -9.518 13.156 1.00 95.12 110 PRO A CA 1
ATOM 872 C C . PRO A 1 110 ? -13.575 -8.282 12.935 1.00 95.12 110 PRO A C 1
ATOM 874 O O . PRO A 1 110 ? -14.725 -8.267 13.379 1.00 95.12 110 PRO A O 1
ATOM 877 N N . GLU A 1 111 ? -13.056 -7.220 12.312 1.00 95.31 111 GLU A N 1
ATOM 878 C CA . GLU A 1 111 ? -13.790 -5.986 12.048 1.00 95.31 111 GLU A CA 1
ATOM 879 C C . GLU A 1 111 ? -14.971 -6.201 11.082 1.00 95.31 111 GLU A C 1
ATOM 881 O O . GLU A 1 111 ? -14.853 -6.874 10.063 1.00 95.31 111 GLU A O 1
ATOM 886 N N . ARG A 1 112 ? -16.122 -5.579 11.377 1.00 94.75 112 ARG A N 1
ATOM 887 C CA . ARG A 1 112 ? -17.325 -5.651 10.520 1.00 94.75 112 ARG A CA 1
ATOM 888 C C . ARG A 1 112 ? -17.309 -4.661 9.361 1.00 94.75 112 ARG A C 1
ATOM 890 O O . ARG A 1 112 ? -17.936 -4.902 8.337 1.00 94.75 112 ARG A O 1
ATOM 897 N N . GLU A 1 113 ? -16.632 -3.535 9.552 1.00 96.44 113 GLU A N 1
ATOM 898 C CA . GLU A 1 113 ? -16.566 -2.438 8.594 1.00 96.44 113 GLU A CA 1
ATOM 899 C C . GLU A 1 113 ? -15.101 -2.083 8.370 1.00 96.44 113 GLU A C 1
ATOM 901 O O . GLU A 1 113 ? -14.385 -1.725 9.306 1.00 96.44 113 GLU A O 1
ATOM 906 N N . ILE A 1 114 ? -14.651 -2.196 7.122 1.00 96.81 114 ILE A N 1
ATOM 907 C CA . ILE A 1 114 ? -13.276 -1.901 6.730 1.00 96.81 114 ILE A CA 1
ATOM 908 C C . ILE A 1 114 ? -13.324 -0.948 5.541 1.00 96.81 114 ILE A C 1
ATOM 910 O O . ILE A 1 114 ? -13.757 -1.312 4.451 1.00 96.81 114 ILE A O 1
ATOM 914 N N . ALA A 1 115 ? -12.843 0.279 5.743 1.00 97.06 115 ALA A N 1
ATOM 915 C CA . ALA A 1 115 ? -12.588 1.195 4.640 1.00 97.06 115 ALA A CA 1
ATOM 916 C C . ALA A 1 115 ? -11.287 0.797 3.930 1.00 97.06 115 ALA A C 1
ATOM 918 O O . ALA A 1 115 ? -10.249 0.623 4.581 1.00 97.06 115 ALA A O 1
ATOM 919 N N . LEU A 1 116 ? -11.338 0.673 2.604 1.00 96.69 116 LEU A N 1
ATOM 920 C CA . LEU A 1 116 ? -10.193 0.353 1.755 1.00 96.69 116 LEU A CA 1
ATOM 921 C C . LEU A 1 116 ? -9.811 1.588 0.934 1.0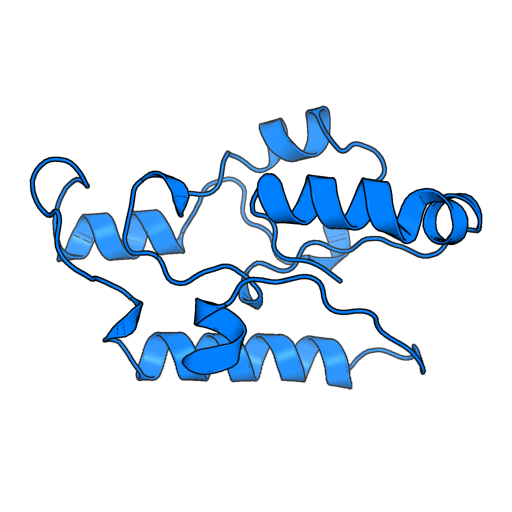0 96.69 116 LEU A C 1
A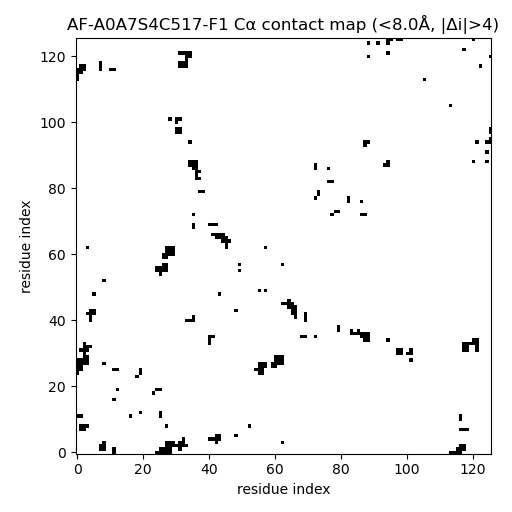TOM 923 O O . LEU A 1 116 ? -10.609 2.091 0.147 1.00 96.69 116 LEU A O 1
ATOM 927 N N . VAL A 1 117 ? -8.581 2.070 1.120 1.00 97.75 117 VAL A N 1
ATOM 928 C CA . VAL A 1 117 ? -8.013 3.194 0.361 1.00 97.75 117 VAL A CA 1
ATOM 929 C C . VAL A 1 117 ? -6.911 2.653 -0.547 1.00 97.75 117 VAL A C 1
ATOM 931 O O . VAL A 1 117 ? -5.901 2.143 -0.068 1.00 97.75 117 VAL A O 1
ATOM 934 N N . SER A 1 118 ? -7.101 2.716 -1.858 1.00 96.56 118 SER A N 1
ATOM 935 C CA . SER A 1 118 ? -6.167 2.145 -2.836 1.00 96.56 118 SER A CA 1
ATOM 936 C C . SER A 1 118 ? -6.170 2.987 -4.117 1.00 96.56 118 SER A C 1
ATOM 938 O O . SER A 1 118 ? -6.446 4.186 -4.061 1.00 96.56 118 SER A O 1
ATOM 940 N N . HIS A 1 119 ? -5.814 2.393 -5.249 1.00 95.44 119 HIS A N 1
ATOM 941 C CA . HIS A 1 119 ? -5.596 3.052 -6.527 1.00 95.44 119 HIS A CA 1
ATOM 942 C C . HIS A 1 119 ? -6.436 2.409 -7.614 1.00 95.44 119 HIS A C 1
ATOM 944 O O . HIS A 1 119 ? -6.930 1.292 -7.467 1.00 95.44 119 HIS A O 1
ATOM 950 N N . MET A 1 120 ? -6.576 3.123 -8.725 1.00 89.81 120 MET A N 1
ATOM 951 C CA . MET A 1 120 ? -7.398 2.670 -9.833 1.00 89.81 120 MET A CA 1
ATOM 952 C C . MET A 1 120 ? -6.887 1.347 -10.411 1.00 89.81 120 MET A C 1
ATOM 954 O O . MET A 1 120 ? -7.683 0.429 -10.568 1.00 89.81 120 MET A O 1
ATOM 958 N N . GLY A 1 121 ? -5.587 1.192 -10.674 1.00 85.94 121 GLY A N 1
ATOM 959 C CA . GLY A 1 121 ? -5.088 -0.050 -11.270 1.00 85.94 121 GLY A CA 1
ATOM 960 C C . GLY A 1 121 ? -5.283 -1.267 -10.362 1.00 85.94 121 GLY A C 1
ATOM 961 O O . GLY A 1 121 ? -5.609 -2.338 -10.865 1.00 85.94 121 GLY A O 1
ATOM 962 N N . PHE A 1 122 ? -5.230 -1.101 -9.034 1.00 85.94 122 PHE A N 1
ATOM 963 C CA . PHE A 1 122 ? -5.673 -2.148 -8.107 1.00 85.94 122 PHE A CA 1
ATOM 964 C C . PHE A 1 122 ? -7.159 -2.485 -8.308 1.00 85.94 122 PHE A C 1
ATOM 966 O O . PHE A 1 122 ? -7.494 -3.646 -8.480 1.00 85.94 122 PHE A O 1
ATOM 973 N N . P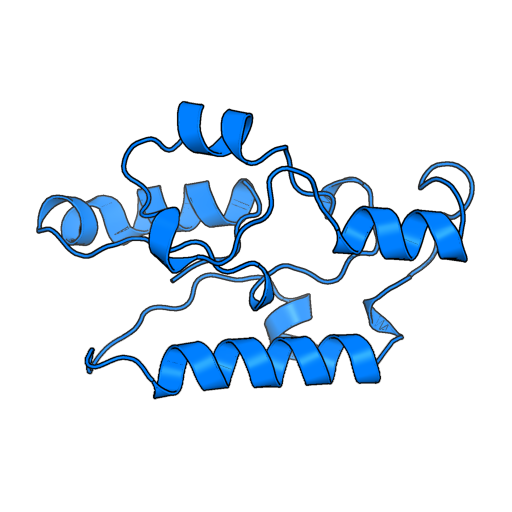HE A 1 123 ? -8.069 -1.513 -8.350 1.00 83.88 123 PHE A N 1
ATOM 974 C CA . PHE A 1 123 ? -9.501 -1.821 -8.487 1.00 83.88 123 PHE A CA 1
ATOM 975 C C . PHE A 1 123 ? -9.921 -2.368 -9.860 1.00 83.88 123 PHE A C 1
ATOM 977 O O . PHE A 1 123 ? -10.932 -3.057 -9.941 1.00 83.88 123 PHE A O 1
ATOM 984 N N . PHE A 1 124 ? -9.203 -2.032 -10.935 1.00 81.38 124 PHE A N 1
ATOM 985 C CA . PHE A 1 124 ? -9.588 -2.395 -12.305 1.00 81.38 124 PHE A CA 1
ATOM 986 C C . PHE A 1 124 ? -8.898 -3.652 -12.840 1.00 81.38 124 PHE A C 1
ATOM 988 O O . PHE A 1 124 ? -9.439 -4.296 -13.739 1.00 81.38 124 PHE A O 1
ATOM 995 N N . HIS A 1 125 ? -7.706 -3.984 -12.339 1.00 72.44 125 HIS A N 1
ATOM 996 C CA . HIS A 1 125 ? -6.916 -5.115 -12.838 1.00 72.44 125 HIS A CA 1
ATOM 997 C C . HIS A 1 125 ? -6.854 -6.305 -11.881 1.00 72.44 125 HIS A C 1
ATOM 999 O O . HIS A 1 125 ? -6.248 -7.320 -12.231 1.00 72.44 125 HIS A O 1
ATOM 1005 N N . SER A 1 126 ? -7.454 -6.170 -10.698 1.00 59.28 126 SER A N 1
ATOM 1006 C CA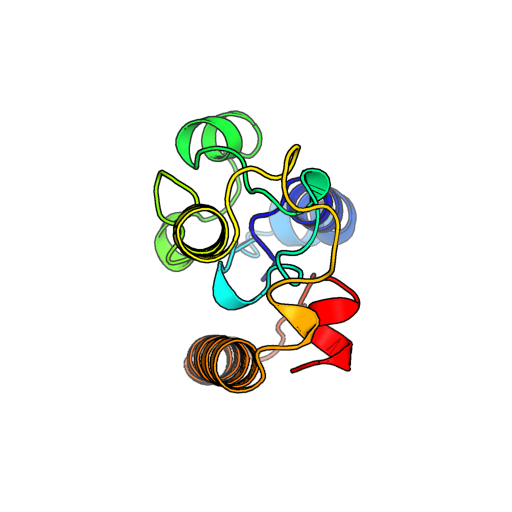 . SER A 1 126 ? -7.488 -7.211 -9.676 1.00 59.28 126 SER A CA 1
ATOM 1007 C C . SER A 1 126 ? -8.834 -7.910 -9.658 1.00 59.28 126 SER A C 1
ATOM 1009 O O . SER A 1 126 ? -9.856 -7.209 -9.489 1.00 59.28 126 SER A O 1
#

pLDDT: mean 92.98, std 5.95, range [59.28, 98.44]

Foldseek 3Di:
DEAQQPVTLVVCCVVCVVVLVVVDAAEHAPLQAAAPQAPSSAHAFPVVSCVVRVSHDDPLHPDHRGRVNNVVQCVVQNDCVRHRGGTRLPVLVSLVVSVVVVVVSVVPDPDPDDDYGHDDSNVPRD

Mean predicted aligned error: 3.27 Å

InterPro domains:
  IPR013078 Histidine phosphatase superfamily, clade-1 [PF00300] (1-122)
  IPR029033 Histidine phosphatase superfamily [G3DSA:3.40.50.1240] (1-125)
  IPR029033 Histidine phosphatase superfamily [SSF53254] (1-122)

Organism: Chrysotila carterae (NCBI:txid13221)

Solvent-accessible surface area (backbone atoms only — not comparable to full-atom values): 7190 Å² total; per-residue (Å²): 63,26,10,65,39,66,72,33,46,50,50,50,52,64,77,38,42,71,52,40,77,70,68,48,76,45,30,33,27,57,53,40,33,54,50,48,47,53,77,88,50,53,51,74,43,36,71,62,50,44,72,76,43,70,83,46,40,62,86,84,11,77,63,56,57,62,46,67,68,52,53,54,50,35,72,74,61,41,52,70,85,79,35,81,57,84,49,43,84,78,36,60,70,61,34,48,51,27,41,51,50,43,49,52,56,60,71,71,46,91,69,93,76,80,63,80,40,66,40,67,54,36,70,74,65,79

Radius of gyration: 14.65 Å; Cα contacts (8 Å, |Δi|>4): 172; chains: 1; bounding box: 33×27×39 Å